Protein AF-A0A5R9F928-F1 (afdb_monomer)

Mean predicted aligned error: 18.6 Å

Solvent-accessible surface area (backbone atoms only — not comparable to full-atom values): 9633 Å² total; per-residue (Å²): 132,84,80,68,62,63,63,31,55,48,30,38,51,52,12,50,49,37,37,54,49,17,44,53,52,8,62,73,30,41,85,79,30,72,67,49,19,46,51,42,31,51,53,17,44,57,54,15,49,49,34,34,51,51,18,50,52,49,47,53,49,54,50,51,66,69,31,65,84,45,46,74,57,67,79,63,83,84,85,86,85,87,85,77,89,75,84,78,74,93,80,69,84,89,46,72,66,57,56,42,51,56,37,47,76,68,79,37,66,60,79,46,75,44,83,49,95,49,87,55,35,33,40,34,27,47,85,85,33,43,44,43,29,34,49,61,95,87,43,80,39,79,49,60,74,84,58,45,79,78,35,66,67,55,51,50,52,35,66,77,34,57,80,55,50,75,34,81

Structure (mmCIF, N/CA/C/O backbone):
data_AF-A0A5R9F928-F1
#
_entry.id   AF-A0A5R9F928-F1
#
loop_
_atom_site.group_PDB
_atom_site.id
_atom_site.type_symbol
_atom_site.label_atom_id
_atom_site.label_alt_id
_atom_site.label_comp_id
_atom_site.label_asym_id
_atom_site.label_entity_id
_atom_site.label_seq_id
_atom_site.pdbx_PDB_ins_code
_atom_site.Cartn_x
_atom_site.Cartn_y
_atom_site.Cartn_z
_atom_site.occupancy
_atom_site.B_iso_or_equiv
_atom_site.auth_seq_id
_atom_site.auth_comp_id
_atom_site.auth_asym_id
_atom_site.auth_atom_id
_atom_site.pdbx_PDB_model_num
ATOM 1 N N . MET A 1 1 ? -26.572 -6.572 -10.019 1.00 37.19 1 MET A N 1
ATOM 2 C CA . MET A 1 1 ? -25.504 -6.639 -11.041 1.00 37.19 1 MET A CA 1
ATOM 3 C C . MET A 1 1 ? -24.293 -5.907 -10.490 1.00 37.19 1 MET A C 1
ATOM 5 O O . MET A 1 1 ? -24.453 -4.778 -10.058 1.00 37.19 1 MET A O 1
ATOM 9 N N . LYS A 1 2 ? -23.126 -6.562 -10.425 1.00 41.62 2 LYS A N 1
ATOM 10 C CA . LYS A 1 2 ? -21.864 -5.961 -9.961 1.00 41.62 2 LYS A CA 1
ATOM 11 C C . LYS A 1 2 ? -21.504 -4.797 -10.886 1.00 41.62 2 LYS A C 1
ATOM 13 O O . LYS A 1 2 ? -21.145 -5.055 -12.037 1.00 41.62 2 LYS A O 1
ATOM 18 N N . GLU A 1 3 ? -21.579 -3.555 -10.416 1.00 51.34 3 GLU A N 1
ATOM 19 C CA . GLU A 1 3 ? -20.882 -2.463 -11.092 1.00 51.34 3 GLU A CA 1
ATOM 20 C C . GLU A 1 3 ? -19.385 -2.759 -10.997 1.00 51.34 3 GLU A C 1
ATOM 22 O O . GLU A 1 3 ? -18.728 -2.526 -9.990 1.00 51.34 3 GLU A O 1
ATOM 27 N N . LYS A 1 4 ? -18.851 -3.397 -12.042 1.00 54.97 4 LYS A N 1
ATOM 28 C CA . LYS A 1 4 ? -17.409 -3.536 -12.232 1.00 54.97 4 LYS A CA 1
ATOM 29 C C . LYS A 1 4 ? -16.823 -2.128 -12.198 1.00 54.97 4 LYS A C 1
ATOM 31 O O . LYS A 1 4 ? -17.247 -1.307 -13.010 1.00 54.97 4 LYS A O 1
ATOM 36 N N . ASN A 1 5 ? -15.842 -1.893 -11.328 1.00 67.31 5 ASN A N 1
ATOM 37 C CA . ASN A 1 5 ? -15.117 -0.628 -11.227 1.00 67.31 5 ASN A CA 1
ATOM 38 C C . ASN A 1 5 ? -14.612 -0.188 -12.596 1.00 67.31 5 ASN A C 1
ATOM 40 O O . ASN A 1 5 ? -13.593 -0.673 -13.098 1.00 67.31 5 ASN A O 1
ATOM 44 N N . LYS A 1 6 ? -15.351 0.73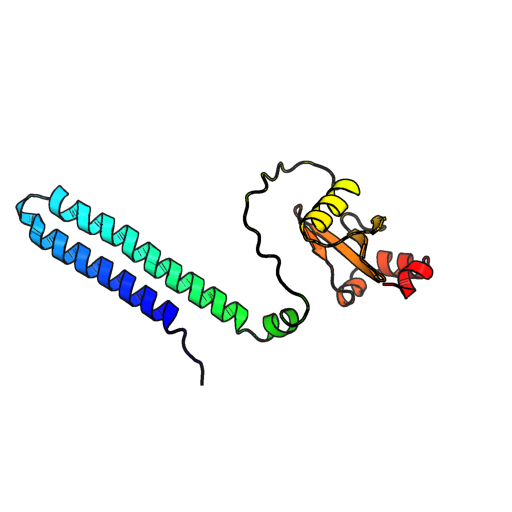5 -13.214 1.00 77.75 6 LYS A N 1
ATOM 45 C CA . LYS A 1 6 ? -15.001 1.329 -14.507 1.00 77.75 6 LYS A CA 1
ATOM 46 C C . LYS A 1 6 ? -13.652 2.047 -14.402 1.00 77.75 6 LYS A C 1
ATOM 48 O O . LYS A 1 6 ? -12.887 2.027 -15.357 1.00 77.75 6 LYS A O 1
ATOM 53 N N . PHE A 1 7 ? -13.342 2.579 -13.217 1.00 79.44 7 PHE A N 1
ATOM 54 C CA . PHE A 1 7 ? -12.111 3.304 -12.926 1.00 79.44 7 PHE A CA 1
ATOM 55 C C . PHE A 1 7 ? -10.857 2.419 -12.931 1.00 79.44 7 PHE A C 1
ATOM 57 O O . PHE A 1 7 ? -9.913 2.721 -13.650 1.00 79.44 7 PHE A O 1
ATOM 64 N N . SER A 1 8 ? -10.859 1.282 -12.223 1.00 79.75 8 SER A N 1
ATOM 65 C CA . SER A 1 8 ? -9.720 0.345 -12.250 1.00 79.75 8 SER A CA 1
ATOM 66 C C . SER A 1 8 ? -9.430 -0.124 -13.679 1.00 79.75 8 SER A C 1
ATOM 68 O O . SER A 1 8 ? -8.299 -0.046 -14.152 1.00 79.75 8 SER A O 1
ATOM 70 N N . LYS A 1 9 ? -10.471 -0.500 -14.432 1.00 85.06 9 LYS A N 1
ATOM 71 C CA . LYS A 1 9 ? -10.325 -0.858 -15.849 1.00 85.06 9 LYS A CA 1
ATOM 72 C C . LYS A 1 9 ? -9.757 0.276 -16.698 1.00 85.06 9 LYS A C 1
ATOM 74 O O . LYS A 1 9 ? -8.942 0.008 -17.572 1.00 85.06 9 LYS A O 1
ATOM 79 N N . LEU A 1 10 ? -10.179 1.515 -16.455 1.00 88.00 10 LEU A N 1
ATOM 80 C CA . LEU A 1 10 ? -9.660 2.687 -17.156 1.00 88.00 10 LEU A CA 1
ATOM 81 C C . LEU A 1 10 ? -8.154 2.857 -16.910 1.00 88.00 10 LEU A C 1
ATOM 83 O O . LEU A 1 10 ? -7.410 3.043 -17.867 1.00 88.00 10 LEU A O 1
ATOM 87 N N . LEU A 1 11 ? -7.699 2.706 -15.663 1.00 88.69 11 LEU A N 1
ATOM 88 C CA . LEU A 1 11 ? -6.277 2.722 -15.298 1.00 88.69 11 LEU A CA 1
ATOM 89 C C . LEU A 1 11 ? -5.471 1.636 -16.022 1.00 88.69 11 LEU A C 1
ATOM 91 O O . LEU A 1 11 ? -4.402 1.932 -16.554 1.00 88.69 11 LEU A O 1
ATOM 95 N N . TYR A 1 12 ? -6.004 0.413 -16.123 1.00 89.19 12 TYR A N 1
ATOM 96 C CA . TYR A 1 12 ? -5.377 -0.650 -16.918 1.00 89.19 12 TYR A CA 1
ATOM 97 C C . TYR A 1 12 ? -5.242 -0.266 -18.397 1.00 89.19 12 TYR A C 1
ATOM 99 O O . TYR A 1 12 ? -4.183 -0.475 -18.985 1.00 89.19 12 TYR A O 1
ATOM 107 N N . PHE A 1 13 ? -6.286 0.313 -19.001 1.00 91.44 13 PHE A N 1
ATOM 108 C CA . PHE A 1 13 ? -6.239 0.756 -20.399 1.00 91.44 13 PHE A CA 1
ATOM 109 C C . PHE A 1 13 ? -5.242 1.895 -20.618 1.00 91.44 13 PHE A C 1
ATOM 111 O O . PHE A 1 13 ? -4.523 1.879 -21.613 1.00 91.44 13 PHE A O 1
ATOM 118 N N . ILE A 1 14 ? -5.166 2.850 -19.688 1.00 93.12 14 ILE A N 1
ATOM 119 C CA . ILE A 1 14 ? -4.188 3.942 -19.736 1.00 93.12 14 ILE A CA 1
ATOM 120 C C . ILE A 1 14 ? -2.767 3.380 -19.635 1.00 93.12 14 ILE A C 1
ATOM 122 O O . ILE A 1 14 ? -1.934 3.685 -20.485 1.00 93.12 14 ILE A O 1
ATOM 126 N N . GLY A 1 15 ? -2.497 2.513 -18.654 1.00 91.44 15 GLY A N 1
ATOM 127 C CA . GLY A 1 15 ? -1.182 1.894 -18.482 1.00 91.44 15 GLY A CA 1
ATOM 128 C C . GLY A 1 15 ? -0.757 1.073 -19.700 1.00 91.44 15 GLY A C 1
ATOM 129 O O . GLY A 1 15 ? 0.364 1.217 -20.182 1.00 91.44 15 GLY A O 1
ATOM 130 N N . PHE A 1 16 ? -1.671 0.282 -20.267 1.00 93.69 16 PHE A N 1
ATOM 131 C CA . PHE A 1 16 ? -1.415 -0.464 -21.500 1.00 93.69 16 PHE A CA 1
ATOM 132 C C . PHE A 1 16 ? -1.183 0.456 -22.709 1.00 93.69 16 PHE A C 1
ATOM 134 O O . PHE A 1 16 ? -0.285 0.207 -23.511 1.00 93.69 16 PHE A O 1
ATOM 141 N N . GLY A 1 17 ? -1.949 1.544 -22.823 1.00 95.31 17 GLY A N 1
ATOM 142 C CA . GLY A 1 17 ? -1.760 2.550 -23.867 1.00 95.31 17 GLY A CA 1
ATOM 143 C C . GLY A 1 17 ? -0.387 3.215 -23.790 1.00 95.31 17 GLY A C 1
ATOM 144 O O . GLY A 1 17 ? 0.275 3.365 -24.813 1.00 95.31 17 GLY A O 1
ATOM 145 N N . ILE A 1 18 ? 0.083 3.539 -22.582 1.00 95.31 18 ILE A N 1
ATOM 146 C CA . ILE A 1 18 ? 1.424 4.094 -22.352 1.00 95.31 18 ILE A CA 1
ATOM 147 C C . ILE A 1 18 ? 2.506 3.110 -22.810 1.00 95.31 18 ILE A C 1
ATOM 149 O O . ILE A 1 18 ? 3.422 3.519 -23.520 1.00 95.31 18 ILE A O 1
ATOM 153 N N . LEU A 1 19 ? 2.380 1.820 -22.469 1.00 95.62 19 LEU A N 1
ATOM 154 C CA . LEU A 1 19 ? 3.315 0.780 -22.920 1.00 95.62 19 LEU A CA 1
ATOM 155 C C . LEU A 1 19 ? 3.379 0.700 -24.448 1.00 95.62 19 LEU A C 1
ATOM 157 O O . LEU A 1 19 ? 4.467 0.681 -25.024 1.00 95.62 19 LEU A O 1
ATOM 161 N N . LEU A 1 20 ? 2.216 0.691 -25.105 1.00 96.31 20 LEU A N 1
ATOM 162 C CA . LEU A 1 20 ? 2.126 0.613 -26.559 1.00 96.31 20 LEU A CA 1
ATOM 163 C C . LEU A 1 20 ? 2.744 1.851 -27.225 1.00 96.31 20 LEU A C 1
ATOM 165 O O . LEU A 1 20 ? 3.544 1.722 -28.149 1.00 96.31 20 LEU A O 1
ATOM 169 N N . CYS A 1 21 ? 2.419 3.048 -26.729 1.00 96.25 21 CYS A N 1
ATOM 170 C CA . CYS A 1 21 ? 2.970 4.301 -27.238 1.00 96.25 21 CYS A CA 1
ATOM 171 C C . CYS A 1 21 ? 4.487 4.371 -27.061 1.00 96.25 21 CYS A C 1
ATOM 173 O O . CYS A 1 21 ? 5.186 4.725 -28.004 1.00 96.25 21 CYS A O 1
ATOM 175 N N . GLY A 1 22 ? 5.014 4.002 -25.891 1.00 95.62 22 GLY A N 1
ATOM 176 C CA . GLY A 1 22 ? 6.457 3.993 -25.654 1.00 95.62 22 GLY A CA 1
ATOM 177 C C . GLY A 1 22 ? 7.205 3.025 -26.560 1.00 95.62 22 GLY A C 1
ATOM 178 O O . GLY A 1 22 ? 8.287 3.349 -27.041 1.00 95.62 22 GLY A O 1
ATOM 179 N N . PHE A 1 23 ? 6.600 1.872 -26.852 1.00 95.88 23 PHE A N 1
ATOM 180 C CA . PHE A 1 23 ? 7.155 0.923 -27.808 1.00 95.88 23 PHE A CA 1
ATOM 181 C C . PHE A 1 23 ? 7.165 1.476 -29.238 1.00 95.88 23 PHE A C 1
ATOM 183 O O . PHE A 1 23 ? 8.186 1.390 -29.915 1.00 95.88 23 PHE A O 1
ATOM 190 N N . ILE A 1 24 ? 6.071 2.102 -29.685 1.00 96.75 24 ILE A N 1
ATOM 191 C CA . ILE A 1 24 ? 5.989 2.730 -31.015 1.00 96.75 24 ILE A CA 1
ATOM 192 C C . ILE A 1 24 ? 6.997 3.881 -31.140 1.00 96.75 24 ILE A C 1
ATOM 194 O O . ILE A 1 24 ? 7.717 3.950 -32.132 1.00 96.75 24 ILE A O 1
ATOM 198 N N . ILE A 1 25 ? 7.092 4.750 -30.131 1.00 95.31 25 ILE A N 1
ATOM 199 C CA . ILE A 1 25 ? 8.069 5.849 -30.104 1.00 95.31 25 ILE A CA 1
ATOM 200 C C . ILE A 1 25 ? 9.494 5.291 -30.142 1.00 95.31 25 ILE A C 1
ATOM 202 O O . ILE A 1 25 ? 10.319 5.791 -30.901 1.00 95.31 25 ILE A O 1
ATOM 206 N N . GLY A 1 26 ? 9.771 4.230 -29.379 1.00 95.69 26 GLY A N 1
ATOM 207 C CA . GLY A 1 26 ? 11.055 3.537 -29.427 1.00 95.69 26 GLY A CA 1
ATOM 208 C C . GLY A 1 26 ? 11.382 3.037 -30.830 1.00 95.69 26 GLY A C 1
ATOM 209 O O . GLY A 1 26 ? 12.478 3.292 -31.319 1.00 95.69 26 GLY A O 1
ATOM 210 N N . LEU A 1 27 ? 10.431 2.389 -31.514 1.00 95.94 27 LEU A N 1
ATOM 211 C CA . LEU A 1 27 ? 10.616 1.936 -32.898 1.00 95.94 27 LEU A CA 1
ATOM 212 C C . LEU A 1 27 ? 10.904 3.092 -33.862 1.00 95.94 27 LEU A C 1
ATOM 214 O O . LEU A 1 27 ? 11.759 2.945 -34.728 1.00 95.94 27 LEU A O 1
ATOM 218 N N . MET A 1 28 ? 10.236 4.238 -33.698 1.00 95.69 28 MET A N 1
ATOM 219 C CA . MET A 1 28 ? 10.492 5.428 -34.519 1.00 95.69 28 MET A CA 1
ATOM 220 C C . MET A 1 28 ? 11.894 6.012 -34.299 1.00 95.69 28 MET A C 1
ATOM 222 O O . MET A 1 28 ? 12.449 6.597 -35.218 1.00 95.69 28 MET A O 1
ATOM 226 N N . GLN A 1 29 ? 12.465 5.850 -33.103 1.00 94.56 29 GLN A N 1
ATOM 227 C CA . GLN A 1 29 ? 13.797 6.351 -32.741 1.00 94.56 29 GLN A CA 1
ATOM 228 C C . GLN A 1 29 ? 14.896 5.284 -32.859 1.00 94.56 29 GLN A C 1
ATOM 230 O O . GLN A 1 29 ? 16.047 5.532 -32.508 1.00 94.56 29 GLN A O 1
ATOM 235 N N . ALA A 1 30 ? 14.571 4.081 -33.341 1.00 93.44 30 ALA A N 1
ATOM 236 C CA . ALA A 1 30 ? 15.534 2.986 -33.425 1.00 93.44 30 ALA A CA 1
ATOM 237 C C . ALA A 1 30 ? 16.678 3.270 -34.410 1.00 93.44 30 ALA A C 1
ATOM 239 O O . ALA A 1 30 ? 17.777 2.739 -34.239 1.00 93.44 30 ALA A O 1
ATOM 240 N N . GLU A 1 31 ? 16.436 4.127 -35.404 1.00 94.19 31 GLU A N 1
ATOM 241 C CA . GLU A 1 31 ? 17.442 4.571 -36.373 1.00 94.19 31 GLU A CA 1
ATOM 242 C C . GLU A 1 31 ? 18.557 5.405 -35.719 1.00 94.19 31 GLU A C 1
ATOM 244 O O . GLU A 1 31 ? 19.712 5.305 -36.129 1.00 94.19 31 GLU A O 1
ATOM 249 N N . ASP A 1 32 ? 18.245 6.136 -34.643 1.00 93.38 32 ASP A N 1
ATOM 250 C CA . ASP A 1 32 ? 19.203 6.951 -33.881 1.00 93.38 32 ASP A CA 1
ATOM 251 C C . ASP A 1 32 ? 20.075 6.109 -32.925 1.00 93.38 32 ASP A C 1
ATOM 253 O O . ASP A 1 32 ? 20.985 6.615 -32.260 1.00 93.38 32 ASP A O 1
ATOM 257 N N . GLY A 1 33 ? 19.819 4.799 -32.857 1.00 94.25 33 GLY A N 1
ATOM 258 C CA . GLY A 1 33 ? 20.618 3.824 -32.128 1.00 94.25 33 GLY A CA 1
ATOM 259 C C . GLY A 1 33 ? 19.923 3.218 -30.911 1.00 94.25 33 GLY A C 1
ATOM 260 O O . GLY A 1 33 ? 18.816 3.577 -30.509 1.00 94.25 33 GLY A O 1
ATOM 261 N N . PHE A 1 34 ? 20.610 2.258 -30.286 1.00 93.06 34 PHE A N 1
ATOM 262 C CA . PHE A 1 34 ? 20.034 1.429 -29.224 1.00 93.06 34 PHE A CA 1
ATOM 263 C C . PHE A 1 34 ? 19.514 2.242 -28.031 1.00 93.06 34 PHE A C 1
ATOM 265 O O . PHE A 1 34 ? 18.434 1.961 -27.522 1.00 93.06 34 PHE A O 1
ATOM 272 N N . ILE A 1 35 ? 20.249 3.270 -27.596 1.00 95.31 35 ILE A N 1
ATOM 273 C CA . ILE A 1 35 ? 19.850 4.103 -26.450 1.00 95.31 35 ILE A CA 1
ATOM 274 C C . ILE A 1 35 ? 18.577 4.903 -26.760 1.00 95.31 35 ILE A C 1
ATOM 276 O O . ILE A 1 35 ? 17.708 5.015 -25.893 1.00 95.31 35 ILE A O 1
ATOM 280 N N . ALA A 1 36 ? 18.442 5.405 -27.989 1.00 91.69 36 ALA A N 1
ATOM 281 C CA . ALA A 1 36 ? 17.275 6.157 -28.441 1.00 91.69 36 ALA A CA 1
ATOM 282 C C . ALA A 1 36 ? 16.022 5.270 -28.550 1.00 91.69 36 ALA A C 1
ATOM 284 O O . ALA A 1 36 ? 14.946 5.685 -28.133 1.00 91.69 36 ALA A O 1
ATOM 285 N N . PHE A 1 37 ? 16.164 4.005 -28.963 1.00 93.06 37 PHE A N 1
ATOM 286 C CA . PHE A 1 37 ? 15.086 3.013 -28.851 1.00 93.06 37 PHE A CA 1
ATOM 287 C C . PHE A 1 37 ? 14.736 2.700 -27.387 1.00 93.06 37 PHE A C 1
ATOM 289 O O . PHE A 1 37 ? 13.569 2.675 -26.997 1.00 93.06 37 PHE A O 1
ATOM 296 N N . PHE A 1 38 ? 15.748 2.429 -26.561 1.00 95.00 38 PHE A N 1
ATOM 297 C CA . PHE A 1 38 ? 15.545 1.814 -25.250 1.00 95.00 38 PHE A CA 1
ATOM 298 C C . PHE A 1 38 ? 15.013 2.797 -24.200 1.00 95.00 38 PHE A C 1
ATOM 300 O O . PHE A 1 38 ? 14.207 2.422 -23.351 1.00 95.00 38 PHE A O 1
ATOM 307 N N . THR A 1 39 ? 15.417 4.067 -24.269 1.00 94.94 39 THR A N 1
ATOM 308 C CA . THR A 1 39 ? 15.010 5.111 -23.313 1.00 94.94 39 THR A CA 1
ATOM 309 C C . THR A 1 39 ? 13.485 5.298 -23.221 1.00 94.94 39 THR A C 1
ATOM 311 O O . THR A 1 39 ? 12.945 5.165 -22.118 1.00 94.94 39 THR A O 1
ATOM 314 N N . PRO A 1 40 ? 12.746 5.556 -24.321 1.00 94.44 40 PRO A N 1
ATOM 315 C CA . PRO A 1 40 ? 11.292 5.706 -24.267 1.00 94.44 40 PRO A CA 1
ATOM 316 C C . PRO A 1 40 ? 10.579 4.398 -23.902 1.00 94.44 40 PRO A C 1
ATOM 318 O O . PRO A 1 40 ? 9.565 4.438 -23.205 1.00 94.44 40 PRO A O 1
ATOM 321 N N . VAL A 1 41 ? 11.119 3.242 -24.305 1.00 94.69 41 VAL A N 1
ATOM 322 C CA . VAL A 1 41 ? 10.560 1.922 -23.966 1.00 94.69 41 VAL A CA 1
ATOM 323 C C . VAL A 1 41 ? 10.628 1.675 -22.462 1.00 94.69 41 VAL A C 1
ATOM 325 O O . VAL A 1 41 ? 9.629 1.292 -21.857 1.00 94.69 41 VAL A O 1
ATOM 328 N N . VAL A 1 42 ? 11.776 1.937 -21.836 1.00 96.38 42 VAL A N 1
ATOM 329 C CA . VAL A 1 42 ? 11.954 1.781 -20.386 1.00 96.38 42 VAL A CA 1
ATOM 330 C C . VAL A 1 42 ? 11.115 2.796 -19.617 1.00 96.38 42 VAL A C 1
ATOM 332 O O . VAL A 1 42 ? 10.432 2.421 -18.665 1.00 96.38 42 VAL A O 1
ATOM 335 N N . ALA A 1 43 ? 11.108 4.064 -20.037 1.00 94.19 43 ALA A N 1
ATOM 336 C CA . ALA A 1 43 ? 10.292 5.096 -19.399 1.00 94.19 43 ALA A CA 1
ATOM 337 C C . ALA A 1 43 ? 8.797 4.733 -19.428 1.00 94.19 43 ALA A C 1
ATOM 339 O O . ALA A 1 43 ? 8.110 4.813 -18.407 1.00 94.19 43 ALA A O 1
ATOM 340 N N . ALA A 1 44 ? 8.305 4.261 -20.574 1.00 95.56 44 ALA A N 1
ATOM 341 C CA . ALA A 1 44 ? 6.935 3.791 -20.710 1.00 95.56 44 ALA A CA 1
ATOM 342 C C . ALA A 1 44 ? 6.666 2.502 -19.931 1.00 95.56 44 ALA A C 1
ATOM 344 O O . ALA A 1 44 ? 5.572 2.357 -19.393 1.00 95.56 44 ALA A O 1
ATOM 345 N N . ALA A 1 45 ? 7.642 1.595 -19.821 1.00 94.50 45 ALA A N 1
ATOM 346 C CA . ALA A 1 45 ? 7.534 0.397 -18.993 1.00 94.50 45 ALA A CA 1
ATOM 347 C C . ALA A 1 45 ? 7.309 0.756 -17.521 1.00 94.50 45 ALA A C 1
ATOM 349 O O . ALA A 1 45 ? 6.336 0.298 -16.924 1.00 94.50 45 ALA A O 1
ATOM 350 N N . PHE A 1 46 ? 8.148 1.628 -16.956 1.00 96.00 46 PHE A N 1
ATOM 351 C CA . PHE A 1 46 ? 7.984 2.089 -15.577 1.00 96.00 46 PHE A CA 1
ATOM 352 C C . PHE A 1 46 ? 6.641 2.784 -15.372 1.00 96.00 46 PHE A C 1
ATOM 354 O O . PHE A 1 46 ? 5.888 2.419 -14.469 1.00 96.00 46 PHE A O 1
ATOM 361 N N . LEU A 1 47 ? 6.310 3.749 -16.232 1.00 94.19 47 LEU A N 1
ATOM 362 C CA . LEU A 1 47 ? 5.077 4.515 -16.095 1.00 94.19 47 LEU A CA 1
ATOM 363 C C . LEU A 1 47 ? 3.841 3.615 -16.262 1.00 94.19 47 LEU A C 1
ATOM 365 O O . LEU A 1 47 ? 2.942 3.635 -15.427 1.00 94.19 47 LEU A O 1
ATOM 369 N N . GLY A 1 48 ? 3.818 2.763 -17.286 1.00 92.69 48 GLY A N 1
ATOM 370 C CA . GLY A 1 48 ? 2.724 1.835 -17.561 1.00 92.69 48 GLY A CA 1
ATOM 371 C C . GLY A 1 48 ? 2.494 0.828 -16.433 1.00 92.69 48 GLY A C 1
ATOM 372 O O . GLY A 1 48 ? 1.350 0.628 -16.021 1.00 92.69 48 GLY A O 1
ATOM 373 N N . VAL A 1 49 ? 3.565 0.249 -15.877 1.00 94.06 49 VAL A N 1
ATOM 374 C CA . VAL A 1 49 ? 3.478 -0.672 -14.730 1.00 94.06 49 VAL A CA 1
ATOM 375 C C . VAL A 1 49 ? 2.913 0.031 -13.496 1.00 94.06 49 VAL A C 1
ATOM 377 O O . VAL A 1 49 ? 2.074 -0.554 -12.815 1.00 94.06 49 VAL A O 1
ATOM 380 N N . ILE A 1 50 ? 3.292 1.287 -13.234 1.00 94.38 50 ILE A N 1
ATOM 381 C CA . ILE A 1 50 ? 2.737 2.068 -12.117 1.00 94.38 50 ILE A CA 1
ATOM 382 C C . ILE A 1 50 ? 1.219 2.238 -12.271 1.00 94.38 50 ILE A C 1
ATOM 3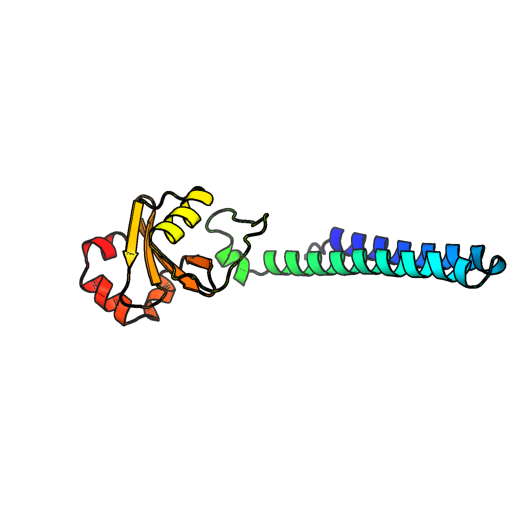84 O O . ILE A 1 50 ? 0.478 1.954 -11.332 1.00 94.38 50 ILE A O 1
ATOM 388 N N . TYR A 1 51 ? 0.732 2.639 -13.450 1.00 92.25 51 TYR A N 1
ATOM 389 C CA . TYR A 1 51 ? -0.712 2.797 -13.689 1.00 92.25 51 TYR A CA 1
ATOM 390 C C . TYR A 1 51 ? -1.478 1.472 -13.546 1.00 92.25 51 TYR A C 1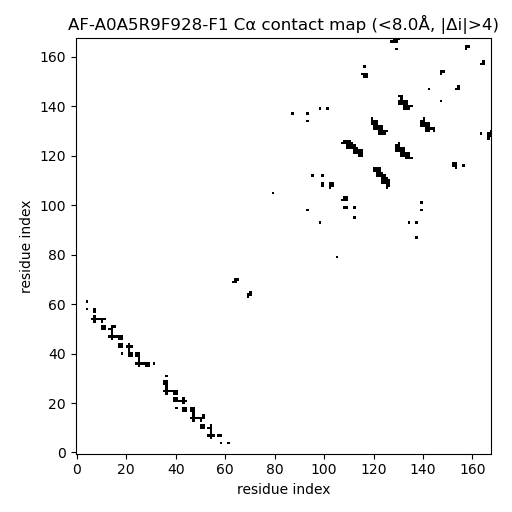
ATOM 392 O O . TYR A 1 51 ? -2.563 1.443 -12.962 1.00 92.25 51 TYR A O 1
ATOM 400 N N . ILE A 1 52 ? -0.904 0.366 -14.027 1.00 91.81 52 ILE A N 1
ATOM 401 C CA . ILE A 1 52 ? -1.473 -0.982 -13.888 1.00 91.81 52 ILE A CA 1
ATOM 402 C C . ILE A 1 52 ? -1.538 -1.399 -12.411 1.00 91.81 52 ILE A C 1
ATOM 404 O O . ILE A 1 52 ? -2.584 -1.856 -11.946 1.00 91.81 52 ILE A O 1
ATOM 408 N N . ALA A 1 53 ? -0.451 -1.200 -11.659 1.00 90.12 53 ALA A N 1
ATOM 409 C CA . ALA A 1 53 ? -0.377 -1.530 -10.239 1.00 90.12 53 ALA A CA 1
ATOM 410 C C . ALA A 1 53 ? -1.370 -0.701 -9.410 1.00 90.12 53 ALA A C 1
ATOM 412 O O . ALA A 1 53 ? -2.077 -1.249 -8.565 1.00 90.12 53 ALA A O 1
ATOM 413 N N . LEU A 1 54 ? -1.493 0.599 -9.693 1.00 90.12 54 LEU A N 1
ATOM 414 C CA . LEU A 1 54 ? -2.499 1.463 -9.071 1.00 90.12 54 LEU A CA 1
ATOM 415 C C . LEU A 1 54 ? -3.922 0.975 -9.369 1.00 90.12 54 LEU A C 1
ATOM 417 O O . LEU A 1 54 ? -4.751 0.908 -8.461 1.00 90.12 54 LEU A O 1
ATOM 421 N N . GLY A 1 55 ? -4.195 0.570 -10.612 1.00 87.62 55 GLY A N 1
ATOM 422 C CA . GLY A 1 55 ? -5.470 -0.035 -10.996 1.00 87.62 55 GLY A CA 1
ATOM 423 C C . GLY A 1 55 ? -5.808 -1.287 -10.180 1.00 87.62 55 GLY A C 1
ATOM 424 O O . GLY A 1 55 ? -6.965 -1.459 -9.781 1.00 87.62 55 GLY A O 1
ATOM 425 N N . GLU A 1 56 ? -4.813 -2.129 -9.885 1.00 85.88 56 GLU A N 1
ATOM 426 C CA . GLU A 1 56 ? -4.985 -3.325 -9.053 1.00 85.88 56 GLU A CA 1
ATOM 427 C C . GLU A 1 56 ? -5.221 -2.978 -7.579 1.00 85.88 56 GLU A C 1
ATOM 429 O O . GLU A 1 56 ? -6.113 -3.547 -6.947 1.00 85.88 56 GLU A O 1
ATOM 434 N N . ILE A 1 57 ? -4.460 -2.024 -7.035 1.00 87.19 57 ILE A N 1
ATOM 435 C CA . ILE A 1 57 ? -4.622 -1.547 -5.656 1.00 87.19 57 ILE A CA 1
ATOM 436 C C . ILE A 1 57 ? -6.039 -1.006 -5.456 1.00 87.19 57 ILE A C 1
ATOM 438 O O . ILE A 1 57 ? -6.705 -1.385 -4.495 1.00 87.19 57 ILE A O 1
ATOM 442 N N . ILE A 1 58 ? -6.538 -0.195 -6.391 1.00 83.62 58 ILE A N 1
ATOM 443 C CA . ILE A 1 58 ? -7.895 0.356 -6.326 1.00 83.62 58 ILE A CA 1
ATOM 444 C C . ILE A 1 58 ? -8.953 -0.750 -6.422 1.00 83.62 58 ILE A C 1
ATOM 446 O O . ILE A 1 58 ? -9.930 -0.720 -5.675 1.00 83.62 58 ILE A O 1
ATOM 450 N N . ASP A 1 59 ? -8.774 -1.757 -7.287 1.00 83.06 59 ASP A N 1
ATOM 451 C CA . ASP A 1 59 ? -9.724 -2.877 -7.355 1.00 83.06 59 ASP A CA 1
ATOM 452 C C . ASP A 1 59 ? -9.728 -3.696 -6.059 1.00 83.06 59 ASP A C 1
ATOM 454 O O . ASP A 1 59 ? -10.789 -4.102 -5.587 1.00 83.06 59 ASP A O 1
ATOM 458 N N . ARG A 1 60 ? -8.557 -3.910 -5.445 1.00 81.50 60 ARG A N 1
ATOM 459 C CA . ARG A 1 60 ? -8.441 -4.587 -4.146 1.00 81.50 60 ARG A CA 1
ATOM 460 C C . ARG A 1 60 ? -9.092 -3.773 -3.028 1.00 81.50 60 ARG A C 1
ATOM 462 O O . ARG A 1 60 ? -9.844 -4.352 -2.249 1.00 81.50 60 ARG A O 1
ATOM 469 N N . LEU A 1 61 ? -8.869 -2.461 -2.976 1.00 79.88 61 LEU A N 1
ATOM 470 C CA . LEU A 1 61 ? -9.497 -1.566 -1.998 1.00 79.88 61 LEU A CA 1
ATOM 471 C C . LEU A 1 61 ? -11.021 -1.575 -2.131 1.00 79.88 61 LEU A C 1
ATOM 473 O O . LEU A 1 61 ? -11.722 -1.864 -1.166 1.00 79.88 61 LEU A O 1
ATOM 477 N N . ASN A 1 62 ? -11.540 -1.387 -3.343 1.00 78.50 62 ASN A N 1
ATOM 478 C CA . ASN A 1 62 ? -12.981 -1.398 -3.568 1.00 78.50 62 ASN A CA 1
ATOM 479 C C . ASN A 1 62 ? -13.602 -2.786 -3.306 1.00 78.50 62 ASN A C 1
ATOM 481 O O . ASN A 1 62 ? -14.770 -2.895 -2.942 1.00 78.50 62 ASN A O 1
ATOM 485 N N . ARG A 1 63 ? -12.851 -3.883 -3.472 1.00 74.75 63 ARG A N 1
ATOM 486 C CA . ARG A 1 63 ? -13.309 -5.222 -3.054 1.00 74.75 63 ARG A CA 1
ATOM 487 C C . ARG A 1 63 ? -13.373 -5.384 -1.538 1.00 74.75 63 ARG A C 1
ATOM 489 O O . ARG A 1 63 ? -14.232 -6.128 -1.075 1.00 74.75 63 ARG A O 1
ATOM 496 N N . LEU A 1 64 ? -12.486 -4.735 -0.785 1.00 70.88 64 LEU A N 1
ATOM 497 C CA . LEU A 1 64 ? -12.537 -4.722 0.679 1.00 70.88 64 LEU A CA 1
ATOM 498 C C . LEU A 1 64 ? -13.730 -3.901 1.172 1.00 70.88 64 LEU A C 1
ATOM 500 O O . LEU A 1 64 ? -14.449 -4.367 2.047 1.00 70.88 64 LEU A O 1
ATOM 504 N N . GLU A 1 65 ? -13.996 -2.758 0.542 1.00 64.06 65 GLU A N 1
ATOM 505 C CA . GLU A 1 65 ? -15.169 -1.920 0.816 1.00 64.06 65 GLU A CA 1
ATOM 506 C C . GLU A 1 65 ? -16.491 -2.637 0.483 1.00 64.06 65 GLU A C 1
ATOM 508 O O . GLU A 1 65 ? -17.465 -2.551 1.218 1.00 64.06 65 GLU A O 1
ATOM 513 N N . GLN A 1 66 ? -16.544 -3.426 -0.593 1.00 64.56 66 GLN A N 1
ATOM 514 C CA . GLN A 1 66 ? -17.764 -4.146 -0.985 1.00 64.56 66 GLN A CA 1
ATOM 515 C C . GLN A 1 66 ? -17.959 -5.500 -0.280 1.00 64.56 66 GLN A C 1
ATOM 517 O O . GLN A 1 66 ? -18.964 -6.176 -0.520 1.00 64.56 66 GLN A O 1
ATOM 522 N N . ASN A 1 67 ? -17.029 -5.932 0.576 1.00 55.16 67 ASN A N 1
ATOM 523 C CA . ASN A 1 67 ? -17.157 -7.196 1.294 1.00 55.16 67 ASN A CA 1
ATOM 524 C C . ASN A 1 67 ? -18.110 -7.022 2.498 1.00 55.16 67 ASN A C 1
ATOM 526 O O . ASN A 1 67 ? -17.808 -6.241 3.401 1.00 55.16 67 ASN A O 1
ATOM 530 N N . PRO A 1 68 ? -19.246 -7.741 2.586 1.00 50.25 68 PRO A N 1
ATOM 531 C CA . PRO A 1 68 ? -20.217 -7.561 3.671 1.00 50.25 68 PRO A CA 1
ATOM 532 C C . PRO A 1 68 ? -19.654 -7.862 5.071 1.00 50.25 68 PRO A C 1
ATOM 534 O O . PRO A 1 68 ? -20.128 -7.294 6.052 1.00 50.25 68 PRO A O 1
ATOM 537 N N . ALA A 1 69 ? -18.593 -8.671 5.181 1.00 51.03 69 ALA A N 1
ATOM 538 C CA . ALA A 1 69 ? -17.875 -8.865 6.445 1.00 51.03 69 ALA A CA 1
ATOM 539 C C . ALA A 1 69 ? -17.147 -7.591 6.933 1.00 51.03 69 ALA A C 1
ATOM 541 O O . ALA A 1 69 ? -16.960 -7.417 8.133 1.00 51.03 69 ALA A O 1
ATOM 542 N N . VAL A 1 70 ? -16.781 -6.687 6.016 1.00 49.41 70 VAL A N 1
ATOM 543 C CA . VAL A 1 70 ? -16.217 -5.358 6.309 1.00 49.41 70 VAL A CA 1
ATOM 544 C C . VAL A 1 70 ? -17.332 -4.317 6.457 1.00 49.41 70 VAL A C 1
ATOM 546 O O . VAL A 1 70 ? -17.261 -3.490 7.357 1.00 49.41 70 VAL A O 1
ATOM 549 N N . ASN A 1 71 ? -18.431 -4.409 5.698 1.00 40.19 71 ASN A N 1
ATOM 550 C CA . ASN A 1 71 ? -19.576 -3.489 5.847 1.00 40.19 71 ASN A CA 1
ATOM 551 C C . ASN A 1 71 ? -20.392 -3.683 7.129 1.00 40.19 71 ASN A C 1
ATOM 553 O O . ASN A 1 71 ? -21.082 -2.762 7.553 1.00 40.19 71 ASN A O 1
ATOM 557 N N . THR A 1 72 ? -20.255 -4.826 7.804 1.00 43.44 72 THR A N 1
ATOM 558 C CA . THR A 1 72 ? -20.793 -4.991 9.167 1.00 43.44 72 THR A CA 1
ATOM 559 C C . THR A 1 72 ? -19.908 -4.297 10.221 1.00 43.44 72 THR A C 1
ATOM 561 O O . THR A 1 72 ? -20.360 -4.040 11.333 1.00 43.44 72 THR A O 1
ATOM 564 N N . LEU A 1 73 ? -18.663 -3.940 9.874 1.00 46.34 73 LEU A N 1
ATOM 565 C CA . LEU A 1 73 ? -17.773 -3.092 10.681 1.00 46.34 73 LEU A CA 1
ATOM 566 C C . LEU A 1 73 ? -17.789 -1.619 10.232 1.00 46.34 73 LEU A C 1
ATOM 568 O O . LEU A 1 73 ? -17.506 -0.746 11.042 1.00 46.34 73 LEU A O 1
ATOM 572 N N . SER A 1 74 ? -18.156 -1.334 8.978 1.00 41.19 74 SER A N 1
ATOM 573 C CA . SER A 1 74 ? -18.092 0.009 8.380 1.00 41.19 74 SER A CA 1
ATOM 574 C C . SER A 1 74 ? -19.353 0.865 8.571 1.00 41.19 74 SER A C 1
ATOM 576 O O . SER A 1 74 ? -19.393 1.997 8.096 1.00 41.19 74 SER A O 1
ATOM 578 N N . GLN A 1 75 ? -20.378 0.370 9.275 1.00 35.12 75 GLN A N 1
ATOM 579 C CA . GLN A 1 75 ? -21.566 1.162 9.632 1.00 35.12 75 GLN A CA 1
ATOM 580 C C . GLN A 1 75 ? -21.574 1.630 11.098 1.00 35.12 75 GLN A C 1
ATOM 582 O O . GLN A 1 75 ? -22.620 1.995 11.636 1.00 35.12 75 GLN A O 1
ATOM 587 N N . ARG A 1 76 ? -20.403 1.665 11.750 1.00 40.19 76 ARG A N 1
ATOM 588 C CA . ARG A 1 76 ? -20.230 2.309 13.057 1.00 40.19 76 ARG A CA 1
ATOM 589 C C . ARG A 1 76 ? -18.947 3.153 13.087 1.00 40.19 76 ARG A C 1
ATOM 591 O O . ARG A 1 76 ? -17.857 2.611 13.188 1.00 40.19 76 ARG A O 1
ATOM 598 N N . GLU A 1 77 ? -19.160 4.470 13.089 1.00 35.00 77 GLU A N 1
ATOM 599 C CA . GLU A 1 77 ? -18.213 5.582 13.315 1.00 35.00 77 GLU A CA 1
ATOM 600 C C . GLU A 1 77 ? -17.272 5.988 12.149 1.00 35.00 77 GLU A C 1
ATOM 602 O O . GLU A 1 77 ? -16.737 5.129 11.451 1.00 35.00 77 GLU A O 1
ATOM 607 N N . PRO A 1 78 ? -17.085 7.311 11.928 1.00 40.59 78 PRO A N 1
ATOM 608 C CA . PRO A 1 78 ? -16.311 7.871 10.824 1.00 40.59 78 PRO A CA 1
ATOM 609 C C . PRO A 1 78 ? -14.797 7.881 11.087 1.00 40.59 78 PRO A C 1
ATOM 611 O O . PRO A 1 78 ? -14.345 7.980 12.229 1.00 40.59 78 PRO A O 1
ATOM 614 N N . ASP A 1 79 ? -14.074 7.800 9.967 1.00 35.41 79 ASP A N 1
ATOM 615 C CA . ASP A 1 79 ? -12.758 8.354 9.634 1.00 35.41 79 ASP A CA 1
ATOM 616 C C . ASP A 1 79 ? -11.667 8.436 10.710 1.00 35.41 79 A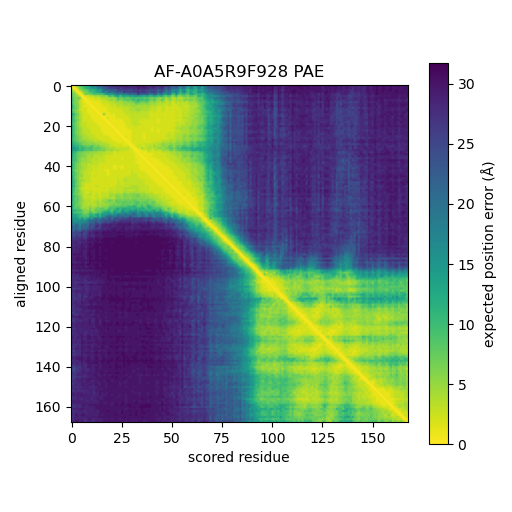SP A C 1
ATOM 618 O O . ASP A 1 79 ? -11.639 9.309 11.573 1.00 35.41 79 ASP A O 1
ATOM 622 N N . CYS A 1 80 ? -10.635 7.618 10.504 1.00 32.03 80 CYS A N 1
ATOM 623 C CA . CYS A 1 80 ? -9.259 8.051 10.704 1.00 32.03 80 CYS A CA 1
ATOM 624 C C . CYS A 1 80 ? -8.402 7.456 9.576 1.00 32.03 80 CYS A C 1
ATOM 626 O O . CYS A 1 80 ? -7.869 6.350 9.681 1.00 32.03 80 CYS A O 1
ATOM 628 N N . SER A 1 81 ? -8.319 8.166 8.451 1.00 34.16 81 SER A N 1
ATOM 629 C CA . SER A 1 81 ? -7.277 7.959 7.448 1.00 34.16 81 SER A CA 1
ATOM 630 C C . SER A 1 81 ? -6.066 8.804 7.827 1.00 34.16 81 SER A C 1
ATOM 632 O O . SER A 1 81 ? -6.070 10.030 7.731 1.00 34.16 81 SER A O 1
ATOM 634 N N . ILE A 1 82 ? -5.040 8.096 8.276 1.00 39.47 82 ILE A N 1
ATOM 635 C CA . ILE A 1 82 ? -3.691 8.558 8.578 1.00 39.47 82 ILE A CA 1
ATOM 636 C C . ILE A 1 82 ? -3.069 9.209 7.335 1.00 39.47 82 ILE A C 1
ATOM 638 O O . ILE A 1 82 ? -2.988 8.580 6.282 1.00 39.47 82 ILE A O 1
ATOM 642 N N . SER A 1 83 ? -2.553 10.430 7.483 1.00 36.62 83 SER A N 1
ATOM 643 C CA . SER A 1 83 ? -1.538 10.992 6.587 1.00 36.62 83 SER A CA 1
ATOM 644 C C . SER A 1 83 ? -0.681 12.021 7.323 1.00 36.62 83 SER A C 1
ATOM 646 O O . SER A 1 83 ? -0.913 13.218 7.203 1.00 36.62 83 SER A O 1
ATOM 648 N N . SER A 1 84 ? 0.309 11.534 8.071 1.00 35.31 84 SER A N 1
ATOM 649 C CA . SER A 1 84 ? 1.702 12.009 8.014 1.00 35.31 84 SER A CA 1
ATOM 650 C C . SER A 1 84 ? 2.513 11.291 9.095 1.00 35.31 84 SER A C 1
ATOM 652 O O . SER A 1 84 ? 2.326 11.542 10.282 1.00 35.31 84 SER A O 1
ATOM 654 N N . GLU A 1 85 ? 3.356 10.358 8.650 1.00 36.12 85 GLU A N 1
ATOM 655 C CA . GLU A 1 85 ? 4.719 10.134 9.150 1.00 36.12 85 GLU A CA 1
ATOM 656 C C . GLU A 1 85 ? 4.917 10.310 10.669 1.00 36.12 85 GLU A C 1
ATOM 658 O O . GLU A 1 85 ? 5.372 11.343 11.152 1.00 36.12 85 GLU A O 1
ATOM 663 N N . ILE A 1 86 ? 4.575 9.271 11.436 1.00 39.97 86 ILE A N 1
ATOM 664 C CA . ILE A 1 86 ? 5.080 9.123 12.802 1.00 39.97 86 ILE A CA 1
ATOM 665 C C . ILE A 1 86 ? 6.349 8.286 12.692 1.00 39.97 86 ILE A C 1
ATOM 667 O O . ILE A 1 86 ? 6.293 7.115 12.319 1.00 39.97 86 ILE A O 1
ATOM 671 N N . ASP A 1 87 ? 7.482 8.906 12.999 1.00 35.44 87 ASP A N 1
ATOM 672 C CA . ASP A 1 87 ? 8.763 8.241 13.202 1.00 35.44 87 ASP A CA 1
ATOM 673 C C . ASP A 1 87 ? 8.644 7.376 14.468 1.00 35.44 87 ASP A C 1
ATOM 675 O O . ASP A 1 87 ? 8.681 7.863 15.603 1.00 35.44 87 ASP A O 1
ATOM 679 N N . ILE A 1 88 ? 8.341 6.089 14.285 1.00 42.03 88 ILE A N 1
ATOM 680 C CA . ILE A 1 88 ? 8.168 5.148 15.393 1.00 42.03 88 ILE A CA 1
ATOM 681 C C . ILE A 1 88 ? 9.564 4.705 15.834 1.00 42.03 88 ILE A C 1
ATOM 683 O O . ILE A 1 88 ? 10.094 3.699 15.367 1.00 42.03 88 ILE A O 1
ATOM 687 N N . GLN A 1 89 ? 10.153 5.452 16.771 1.00 39.94 89 GLN A N 1
ATOM 688 C CA . GLN A 1 89 ? 11.221 4.925 17.616 1.00 39.94 89 GLN A CA 1
ATOM 689 C C . GLN A 1 89 ? 10.655 3.782 18.474 1.00 39.94 89 GLN A C 1
ATOM 691 O O . GLN A 1 89 ? 9.812 3.978 19.352 1.00 39.94 89 GLN A O 1
ATOM 696 N N . ASP A 1 90 ? 11.131 2.578 18.178 1.00 40.69 90 ASP A N 1
ATOM 697 C CA . ASP A 1 90 ? 10.625 1.266 18.594 1.00 40.69 90 ASP A CA 1
ATOM 698 C C . ASP A 1 90 ? 10.927 0.888 20.062 1.00 40.69 90 ASP A C 1
ATOM 700 O O . ASP A 1 90 ? 11.219 -0.266 20.359 1.00 40.69 90 ASP A O 1
ATOM 704 N N . ASN A 1 91 ? 10.946 1.839 21.010 1.00 41.38 91 ASN A N 1
ATOM 705 C CA . ASN A 1 91 ? 11.394 1.499 22.372 1.00 41.38 91 ASN A CA 1
ATOM 706 C C . ASN A 1 91 ? 10.889 2.383 23.526 1.00 41.38 91 ASN A C 1
ATOM 708 O O . ASN A 1 91 ? 11.642 2.682 24.449 1.00 41.38 91 ASN A O 1
ATOM 712 N N . THR A 1 92 ? 9.634 2.834 23.508 1.00 49.38 92 THR A N 1
ATOM 713 C CA . THR A 1 92 ? 9.088 3.622 24.633 1.00 49.38 92 THR A CA 1
ATOM 714 C C . THR A 1 92 ? 7.831 2.982 25.199 1.00 49.38 92 THR A C 1
ATOM 716 O O . THR A 1 92 ? 6.840 2.828 24.481 1.00 49.38 92 THR A O 1
ATOM 719 N N . GLU A 1 93 ? 7.888 2.637 26.488 1.00 61.12 93 GLU A N 1
ATOM 720 C CA . GLU A 1 93 ? 6.752 2.222 27.314 1.00 61.12 93 GLU A CA 1
ATOM 721 C C . GLU A 1 93 ? 5.542 3.137 27.070 1.00 61.12 93 GLU A C 1
ATOM 723 O O . GLU A 1 93 ? 5.659 4.362 26.975 1.00 61.12 93 GLU A O 1
ATOM 728 N N . TRP A 1 94 ? 4.363 2.542 26.911 1.00 61.50 94 TRP A N 1
ATOM 729 C CA . TRP A 1 94 ? 3.138 3.293 26.660 1.00 61.50 94 TRP A CA 1
ATOM 730 C C . TRP A 1 94 ? 2.575 3.838 27.969 1.00 61.50 94 TRP A C 1
ATOM 732 O O . TRP A 1 94 ? 2.004 3.092 28.759 1.00 61.50 94 TRP A O 1
ATOM 742 N N . THR A 1 95 ? 2.730 5.145 28.190 1.00 65.06 95 THR A N 1
ATOM 743 C CA . THR A 1 95 ? 2.195 5.843 29.367 1.00 65.06 95 THR A CA 1
ATOM 744 C C . THR A 1 95 ? 0.803 6.435 29.118 1.00 65.06 95 THR A C 1
ATOM 746 O O . THR A 1 95 ? 0.375 6.624 27.972 1.00 65.06 95 THR A O 1
ATOM 749 N N . PHE A 1 96 ? 0.105 6.761 30.214 1.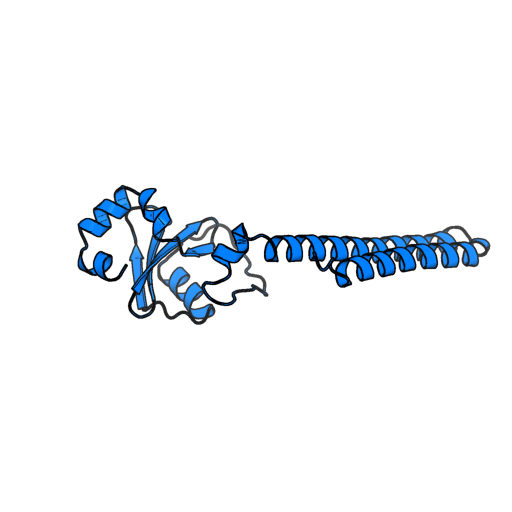00 64.44 96 PHE A N 1
ATOM 750 C CA . PHE A 1 96 ? -1.180 7.475 30.241 1.00 64.44 96 PHE A CA 1
ATOM 751 C C . PHE A 1 96 ? -1.185 8.690 29.302 1.00 64.44 96 PHE A C 1
ATOM 753 O O . PHE A 1 96 ? -2.093 8.862 28.485 1.00 64.44 96 PHE A O 1
ATOM 760 N N . GLU A 1 97 ? -0.137 9.509 29.377 1.00 66.31 97 GLU A N 1
ATOM 761 C CA . GLU A 1 97 ? -0.004 10.756 28.628 1.00 66.31 97 GLU A CA 1
ATOM 762 C C . GLU A 1 97 ? 0.031 10.501 27.123 1.00 66.31 97 GLU A C 1
ATOM 764 O O . GLU A 1 97 ? -0.594 11.235 26.358 1.00 66.31 97 GLU A O 1
ATOM 769 N N . ARG A 1 98 ? 0.704 9.427 26.694 1.00 72.00 98 ARG A N 1
ATOM 770 C CA . ARG A 1 98 ? 0.842 9.073 25.279 1.00 72.00 98 ARG A CA 1
ATOM 771 C C . ARG A 1 98 ? -0.475 8.577 24.688 1.00 72.00 98 ARG A C 1
ATOM 773 O O . ARG A 1 98 ? -0.819 8.941 23.564 1.00 72.00 98 ARG A O 1
ATOM 780 N N . ILE A 1 99 ? -1.228 7.785 25.452 1.00 74.50 99 ILE A N 1
ATOM 781 C CA . ILE A 1 99 ? -2.565 7.323 25.055 1.00 74.50 99 ILE A CA 1
ATOM 782 C C . ILE A 1 99 ? -3.509 8.524 24.939 1.00 74.50 99 ILE A C 1
ATOM 784 O O . ILE A 1 99 ? -4.173 8.685 23.916 1.00 74.50 99 ILE A O 1
ATOM 788 N N . ASN A 1 100 ? -3.523 9.406 25.942 1.00 71.25 100 ASN A N 1
ATOM 789 C CA . ASN A 1 100 ? -4.361 10.602 25.917 1.00 71.25 100 ASN A CA 1
ATOM 790 C C . ASN A 1 100 ? -3.996 11.532 24.745 1.00 71.25 100 ASN A C 1
ATOM 792 O O . ASN A 1 100 ? -4.872 11.990 24.014 1.00 71.25 100 ASN A O 1
ATOM 796 N N . GLN A 1 101 ? -2.701 11.751 24.498 1.00 72.69 101 GLN A N 1
ATOM 797 C CA . GLN A 1 101 ? -2.224 12.560 23.377 1.00 72.69 101 GLN A CA 1
ATOM 798 C C . GLN A 1 101 ? -2.655 11.983 22.023 1.00 72.69 101 GLN A C 1
ATOM 800 O O . GLN A 1 101 ? -3.109 12.743 21.167 1.00 72.69 101 GLN A O 1
ATOM 805 N N . TYR A 1 102 ? -2.579 10.659 21.842 1.00 75.69 102 TYR A N 1
ATOM 806 C CA . TYR A 1 102 ? -3.040 10.003 20.618 1.00 75.69 102 TYR A CA 1
ATOM 807 C C . TYR A 1 102 ? -4.533 10.246 20.373 1.00 75.69 102 TYR A C 1
ATOM 809 O O . TYR A 1 102 ? -4.929 10.634 19.277 1.00 75.69 102 TYR A O 1
ATOM 817 N N . PHE A 1 103 ? -5.386 10.054 21.381 1.00 74.88 103 PHE A N 1
ATOM 818 C CA . PHE A 1 103 ? -6.827 10.242 21.199 1.00 74.88 103 PHE A CA 1
ATOM 819 C C . PHE A 1 103 ? -7.217 11.718 21.050 1.00 74.88 103 PHE A C 1
ATOM 821 O O . PHE A 1 103 ? -8.052 12.034 20.202 1.00 74.88 103 PHE A O 1
ATOM 828 N N . LYS A 1 104 ? -6.541 12.629 21.760 1.00 73.81 104 LYS A N 1
ATOM 829 C CA . LYS A 1 104 ? -6.736 14.079 21.620 1.00 73.81 104 LYS A CA 1
ATOM 830 C C . LYS A 1 104 ? -6.415 14.577 20.208 1.00 73.81 104 LYS A C 1
ATOM 832 O O . LYS A 1 104 ? -7.120 15.436 19.692 1.00 73.81 104 LYS A O 1
ATOM 837 N N . GLN A 1 105 ? -5.387 14.021 19.565 1.00 69.50 105 GLN A N 1
ATOM 838 C CA . GLN A 1 105 ? -5.042 14.329 18.169 1.00 69.50 105 GLN A CA 1
ATOM 839 C C . GLN A 1 105 ? -6.093 13.840 17.160 1.00 69.50 105 GLN A C 1
ATOM 841 O O . GLN A 1 105 ? -6.133 14.338 16.040 1.00 69.50 105 GLN A O 1
ATOM 846 N N . ASN A 1 106 ? -6.955 12.902 17.558 1.00 65.88 106 ASN A N 1
ATOM 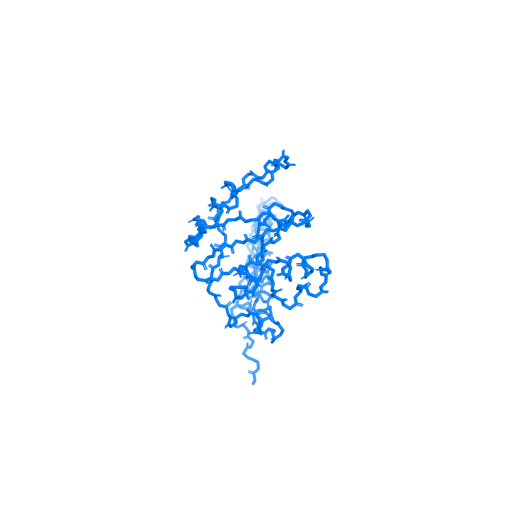847 C CA . ASN A 1 106 ? -8.032 12.348 16.739 1.00 65.88 106 ASN A CA 1
ATOM 848 C C . ASN A 1 106 ? -9.418 12.917 17.106 1.00 65.88 106 ASN A C 1
ATOM 850 O O . ASN A 1 106 ? -10.427 12.265 16.847 1.00 65.88 106 ASN A O 1
ATOM 854 N N . ASP A 1 107 ? -9.465 14.097 17.737 1.00 62.78 107 ASP A N 1
ATOM 855 C CA . ASP A 1 107 ? -10.692 14.783 18.186 1.00 62.78 107 ASP A CA 1
ATOM 856 C C . ASP A 1 107 ? -11.542 13.954 19.173 1.00 62.78 107 ASP A C 1
ATOM 858 O O . ASP A 1 107 ? -12.770 14.038 19.242 1.00 62.78 107 ASP A O 1
ATOM 862 N N . ARG A 1 108 ? -10.875 13.094 19.955 1.00 69.75 108 ARG A N 1
ATOM 863 C CA . ARG A 1 108 ? -11.491 12.283 21.010 1.00 69.75 108 ARG A CA 1
ATOM 864 C C . ARG A 1 108 ? -10.924 12.711 22.354 1.00 69.75 108 ARG A C 1
ATOM 866 O O . ARG A 1 108 ? -9.795 12.372 22.703 1.00 69.75 108 ARG A O 1
ATOM 873 N N . GLU A 1 109 ? -11.713 13.450 23.128 1.00 68.56 109 GLU A N 1
ATOM 874 C CA . GLU A 1 109 ? -11.330 13.819 24.490 1.00 68.56 109 GLU A CA 1
ATOM 875 C C . GLU A 1 109 ? -11.440 12.612 25.422 1.00 68.56 109 GLU A C 1
ATOM 877 O O . GLU A 1 109 ? -12.530 12.163 25.794 1.00 68.56 109 GLU A O 1
ATOM 882 N N . VAL A 1 110 ? -10.281 12.080 25.799 1.00 75.94 110 VAL A N 1
ATOM 883 C CA . VAL A 1 110 ? -10.175 11.065 26.839 1.00 75.94 110 VAL A CA 1
ATOM 884 C C . VAL A 1 110 ? -10.095 11.775 28.185 1.00 75.94 110 VAL A C 1
ATOM 886 O O . VAL A 1 110 ? -9.194 12.568 28.443 1.00 75.94 110 VAL A O 1
ATOM 889 N N . THR A 1 111 ? -11.081 11.507 29.034 1.00 74.69 111 THR A N 1
ATOM 890 C CA . THR A 1 111 ? -11.237 12.166 30.343 1.00 74.69 111 THR A CA 1
ATOM 891 C C . THR A 1 111 ? -10.606 11.373 31.479 1.00 74.69 111 THR A C 1
ATOM 893 O O . THR A 1 111 ? -10.284 11.938 32.518 1.00 74.69 111 THR A O 1
ATOM 896 N N . ASP A 1 112 ? -10.426 10.070 31.279 1.00 76.38 112 ASP A N 1
ATOM 897 C CA . ASP A 1 112 ? -9.854 9.147 32.251 1.00 76.38 112 ASP A CA 1
ATOM 898 C C . ASP A 1 112 ? -9.204 7.979 31.497 1.00 76.38 112 ASP A C 1
ATOM 900 O O . ASP A 1 112 ? -9.722 7.544 30.465 1.00 76.38 112 ASP A O 1
ATOM 904 N N . VAL A 1 113 ? -8.074 7.477 31.989 1.00 77.81 113 VAL A N 1
ATOM 905 C CA . VAL A 1 113 ? -7.424 6.259 31.483 1.00 77.81 113 VAL A CA 1
ATOM 906 C C . VAL A 1 113 ? -6.981 5.445 32.681 1.00 77.81 113 VAL A C 1
ATOM 908 O O . VAL A 1 113 ? -6.156 5.885 33.476 1.00 77.81 113 VAL A O 1
ATOM 911 N N . GLN A 1 114 ? -7.510 4.235 32.776 1.00 77.44 114 GLN A N 1
ATOM 912 C CA . GLN A 1 114 ? -7.198 3.294 33.834 1.00 77.44 114 GLN A CA 1
ATOM 913 C C . GLN A 1 114 ? -6.430 2.112 33.253 1.00 77.44 114 GLN A C 1
ATOM 915 O O . GLN A 1 114 ? -6.816 1.536 32.231 1.00 77.44 114 GLN A O 1
ATOM 920 N N . ALA A 1 115 ? -5.331 1.755 33.910 1.00 78.81 115 ALA A N 1
ATOM 921 C CA . ALA A 1 115 ? -4.614 0.529 33.604 1.00 78.81 115 ALA A CA 1
ATOM 922 C C . ALA A 1 115 ? -5.476 -0.674 33.994 1.00 78.81 115 ALA A C 1
ATOM 924 O O . ALA A 1 115 ? -6.149 -0.662 35.027 1.00 78.81 115 ALA A O 1
ATOM 925 N N . THR A 1 116 ? -5.451 -1.711 33.164 1.00 80.44 116 THR A N 1
ATOM 926 C CA . THR A 1 116 ? -6.107 -2.978 33.485 1.00 80.44 116 THR A CA 1
ATOM 927 C C . THR A 1 116 ? -5.080 -3.998 33.986 1.00 80.44 116 THR A C 1
ATOM 929 O O . THR A 1 116 ? -3.880 -3.778 33.817 1.00 80.44 116 THR A O 1
ATOM 932 N N . PRO A 1 117 ? -5.511 -5.118 34.597 1.00 75.25 117 PRO A N 1
ATOM 933 C CA . PRO A 1 117 ? -4.599 -6.195 34.987 1.00 75.25 117 PRO A CA 1
ATOM 934 C C . PRO A 1 117 ? -3.834 -6.816 33.815 1.00 75.25 117 PRO A C 1
ATOM 936 O O . PRO A 1 117 ? -2.797 -7.439 34.026 1.00 75.25 117 PRO A O 1
ATOM 939 N N . GLU A 1 118 ? -4.338 -6.665 32.587 1.00 76.25 118 GLU A N 1
ATOM 940 C CA . GLU A 1 118 ? -3.672 -7.206 31.415 1.00 76.25 118 GLU A CA 1
ATOM 941 C C . GLU A 1 118 ? -2.643 -6.224 30.841 1.00 76.25 118 GLU A C 1
ATOM 943 O O . GLU A 1 118 ? -2.964 -5.050 30.611 1.00 76.25 118 GLU A O 1
ATOM 948 N N . PRO A 1 119 ? -1.419 -6.703 30.550 1.00 68.00 119 PRO A N 1
ATOM 949 C CA . PRO A 1 119 ? -0.422 -5.888 29.881 1.00 68.00 119 PRO A CA 1
ATOM 950 C C . PRO A 1 119 ? -0.952 -5.487 28.499 1.00 68.00 119 PRO A C 1
ATOM 952 O O . PRO A 1 119 ? -1.583 -6.280 27.799 1.00 68.00 119 PRO A O 1
ATOM 955 N N . ASP A 1 120 ? -0.715 -4.234 28.120 1.00 76.50 120 ASP A N 1
ATOM 956 C CA . ASP A 1 120 ? -1.162 -3.622 26.862 1.00 76.50 120 ASP A CA 1
ATOM 957 C C . ASP A 1 120 ? -2.672 -3.349 26.742 1.00 76.50 120 ASP A C 1
ATOM 959 O O . ASP A 1 120 ? -3.137 -3.012 25.648 1.00 76.50 120 ASP A O 1
ATOM 963 N N . LEU A 1 121 ? -3.451 -3.470 27.823 1.00 80.94 121 LEU A N 1
ATOM 964 C CA . LEU A 1 121 ? -4.882 -3.153 27.845 1.00 80.94 121 LEU A CA 1
ATOM 965 C C . LEU A 1 121 ? -5.198 -2.024 28.830 1.00 80.94 121 LEU A C 1
ATOM 967 O O . LEU A 1 121 ? -4.831 -2.055 30.006 1.00 80.94 121 LEU A O 1
ATOM 971 N N . PHE A 1 122 ? -5.941 -1.037 28.338 1.00 84.88 122 PHE A N 1
ATOM 972 C CA . PHE A 1 122 ? -6.310 0.169 29.069 1.00 84.88 122 PHE A CA 1
ATOM 973 C C . PHE A 1 122 ? -7.802 0.443 28.915 1.00 84.88 122 PHE A C 1
ATOM 975 O O . PHE A 1 122 ? -8.376 0.259 27.841 1.00 84.88 122 PHE A O 1
ATOM 982 N N . LEU A 1 123 ? -8.436 0.917 29.980 1.00 83.81 123 LEU A N 1
ATOM 983 C CA . LEU A 1 123 ? -9.800 1.426 29.954 1.00 83.81 123 LEU A CA 1
ATOM 984 C C . LEU A 1 123 ? -9.749 2.934 29.806 1.00 83.81 123 LEU A C 1
ATOM 986 O O . LEU A 1 123 ? -9.275 3.625 30.699 1.00 83.81 123 LEU A O 1
ATOM 990 N N . ILE A 1 124 ? -10.247 3.446 28.689 1.00 85.62 124 ILE A N 1
ATOM 991 C CA . ILE A 1 124 ? -10.349 4.884 28.460 1.00 85.62 124 ILE A CA 1
ATOM 992 C C . ILE A 1 124 ? -11.795 5.325 28.656 1.00 85.62 124 ILE A C 1
ATOM 994 O O . ILE A 1 124 ? -12.720 4.667 28.177 1.00 85.62 124 ILE A O 1
ATOM 998 N N . LYS A 1 125 ? -12.008 6.451 29.330 1.00 81.69 125 LYS A N 1
ATOM 999 C CA . LYS A 1 125 ? -13.306 7.115 29.381 1.00 81.69 125 LYS A CA 1
ATOM 1000 C C . LYS A 1 125 ? -13.368 8.173 28.302 1.00 81.69 125 LYS A C 1
ATOM 1002 O O . LYS A 1 125 ? -12.622 9.153 28.326 1.00 81.69 125 LYS A O 1
ATOM 1007 N N . TRP A 1 126 ? -14.305 7.994 27.387 1.00 78.31 126 TRP A N 1
ATOM 1008 C CA . TRP A 1 126 ? -14.579 8.950 26.331 1.00 78.31 126 TRP A CA 1
ATOM 1009 C C . TRP A 1 126 ? -16.054 9.342 26.405 1.00 78.31 126 TRP A C 1
ATOM 1011 O O . TRP A 1 126 ? -16.947 8.508 26.239 1.00 78.31 126 TRP A O 1
ATOM 1021 N N . GLY A 1 127 ? -16.312 10.614 26.723 1.00 77.00 127 GLY A N 1
ATOM 1022 C CA . GLY A 1 127 ? -17.660 11.097 27.019 1.00 77.00 127 GLY A CA 1
ATOM 1023 C C . GLY A 1 127 ? -18.250 10.419 28.262 1.00 77.00 127 GLY A C 1
ATOM 1024 O O . GLY A 1 127 ? -17.687 10.496 29.354 1.00 77.00 127 GLY A O 1
ATOM 1025 N N . SER A 1 128 ? -19.397 9.755 28.102 1.00 76.69 128 SER A N 1
ATOM 1026 C CA . SER A 1 128 ? -20.128 9.080 29.185 1.00 76.69 128 SER A CA 1
ATOM 1027 C C . SER A 1 128 ? -19.859 7.575 29.296 1.00 76.69 128 SER A C 1
ATOM 1029 O O . SER A 1 128 ? -20.470 6.923 30.142 1.00 76.69 128 SER A O 1
ATOM 1031 N N . SER A 1 129 ? -18.976 7.009 28.465 1.00 78.56 129 SER A N 1
ATOM 1032 C CA . SER A 1 129 ? -18.750 5.560 28.417 1.00 78.56 129 SER A CA 1
ATOM 1033 C C . SER A 1 129 ? -17.275 5.189 28.500 1.00 78.56 129 SER A C 1
ATOM 1035 O O . SER A 1 129 ? -16.400 5.913 28.017 1.00 78.56 129 SER A O 1
ATOM 1037 N N . TYR A 1 130 ? -17.010 4.023 29.083 1.00 81.31 130 TYR A N 1
ATOM 1038 C CA . TYR A 1 130 ? -15.689 3.412 29.083 1.00 81.31 130 TYR A CA 1
ATOM 1039 C C . TYR A 1 130 ? -15.515 2.527 27.848 1.00 81.31 130 TYR A C 1
ATOM 1041 O O . TYR A 1 130 ? -16.406 1.776 27.458 1.00 81.31 130 TYR A O 1
ATOM 1049 N N . ARG A 1 131 ? -14.344 2.599 27.220 1.00 83.69 131 ARG A N 1
ATOM 1050 C CA . ARG A 1 131 ? -13.955 1.730 26.108 1.00 83.69 131 ARG A CA 1
ATOM 1051 C C . ARG A 1 131 ? -12.631 1.057 26.431 1.00 83.69 131 ARG A C 1
ATOM 1053 O O . ARG A 1 131 ? -11.731 1.671 26.995 1.00 83.69 131 ARG A O 1
ATOM 1060 N N . LEU A 1 132 ? -12.515 -0.210 26.052 1.00 84.00 132 LEU A N 1
ATOM 1061 C CA . LEU A 1 132 ? -11.273 -0.959 26.182 1.00 84.00 132 LEU A CA 1
ATOM 1062 C C . LEU A 1 132 ? -10.371 -0.628 24.995 1.00 84.00 132 LEU A C 1
ATOM 1064 O O . LEU A 1 132 ? -10.831 -0.622 23.855 1.00 84.00 132 LEU A O 1
ATOM 1068 N N . VAL A 1 133 ? -9.097 -0.369 25.243 1.00 83.50 133 VAL A N 1
ATOM 1069 C CA . VAL A 1 133 ? -8.091 -0.062 24.229 1.00 83.50 133 VAL A CA 1
ATOM 1070 C C . VAL A 1 133 ? -6.920 -0.999 24.420 1.00 83.50 133 VAL A C 1
ATOM 1072 O O . VAL A 1 133 ? -6.387 -1.115 25.517 1.00 83.50 133 VAL A O 1
ATOM 1075 N N . SER A 1 134 ? -6.516 -1.662 23.342 1.00 82.38 134 SER A N 1
ATOM 1076 C CA . SER A 1 134 ? -5.309 -2.473 23.311 1.00 82.38 134 SER A CA 1
ATOM 1077 C C . SER A 1 134 ? -4.218 -1.732 22.564 1.00 82.38 134 SER A C 1
ATOM 1079 O O . SER A 1 134 ? -4.448 -1.238 21.462 1.00 82.38 134 SER A O 1
ATOM 1081 N N . VAL A 1 135 ? -3.027 -1.682 23.141 1.00 75.69 135 VAL A N 1
ATOM 1082 C CA . VAL A 1 135 ? -1.863 -1.043 22.537 1.00 75.69 135 VAL A CA 1
ATOM 1083 C C . VAL A 1 135 ? -0.937 -2.124 22.002 1.00 75.69 135 VAL A C 1
ATOM 1085 O O . VAL A 1 135 ? 0.030 -2.523 22.637 1.00 75.69 135 VAL A O 1
ATOM 1088 N N . LYS A 1 136 ? -1.245 -2.639 20.810 1.00 70.75 136 LYS A N 1
ATOM 1089 C CA . LYS A 1 136 ? -0.400 -3.644 20.150 1.00 70.75 136 LYS A CA 1
ATOM 1090 C C . LYS A 1 136 ? 0.419 -2.979 19.060 1.00 70.75 136 LYS A C 1
ATOM 1092 O O . LYS A 1 136 ? -0.133 -2.278 18.219 1.00 70.75 136 LYS A O 1
ATOM 1097 N N . ARG A 1 137 ? 1.733 -3.238 19.055 1.00 66.12 137 ARG A N 1
ATOM 1098 C CA . ARG A 1 137 ? 2.684 -2.707 18.055 1.00 66.12 137 ARG A CA 1
ATOM 1099 C C . ARG A 1 137 ? 2.690 -1.176 17.968 1.00 66.12 137 ARG A C 1
ATOM 1101 O O . ARG A 1 137 ? 2.825 -0.610 16.891 1.00 66.12 137 ARG A O 1
ATOM 1108 N N . GLY A 1 138 ? 2.492 -0.518 19.106 1.00 65.81 138 GLY A N 1
ATOM 1109 C CA . GLY A 1 138 ? 2.562 0.935 19.188 1.00 65.81 138 GLY A CA 1
ATOM 1110 C C . GLY A 1 138 ? 1.370 1.694 18.601 1.00 65.81 138 GLY A C 1
ATOM 1111 O O . GLY A 1 138 ? 1.488 2.882 18.318 1.00 65.81 138 GLY A O 1
ATOM 1112 N N . ILE A 1 139 ? 0.225 1.036 18.412 1.00 72.06 139 ILE A N 1
ATOM 1113 C CA . ILE A 1 139 ? -1.002 1.703 17.974 1.00 72.06 139 ILE A CA 1
ATOM 1114 C C . ILE A 1 139 ? -2.117 1.355 18.970 1.00 72.06 139 ILE A C 1
ATOM 1116 O O . ILE A 1 139 ? -2.444 0.172 19.112 1.00 72.06 139 ILE A O 1
ATOM 1120 N N . PRO A 1 140 ? -2.699 2.341 19.679 1.00 79.19 140 PRO A N 1
ATOM 1121 C CA . PRO A 1 140 ? -3.862 2.111 20.524 1.00 79.19 140 PRO A CA 1
ATOM 1122 C C . PRO A 1 140 ? -5.094 1.843 19.650 1.00 79.19 140 PRO A C 1
ATOM 1124 O O . PRO A 1 140 ? -5.505 2.670 18.840 1.00 79.19 140 PRO A O 1
ATOM 1127 N N . VAL A 1 141 ? -5.703 0.673 19.825 1.00 80.12 141 VAL A N 1
ATOM 1128 C CA . VAL A 1 141 ? -6.885 0.230 19.079 1.00 80.12 141 VAL A CA 1
ATOM 1129 C C . VAL A 1 141 ? -8.016 -0.070 20.050 1.00 80.12 141 VAL A C 1
ATOM 1131 O O . VAL A 1 141 ? -7.846 -0.850 20.986 1.00 80.12 141 VAL A O 1
ATOM 1134 N N . VAL A 1 142 ? -9.196 0.503 19.807 1.00 81.62 142 VAL A N 1
ATOM 1135 C CA . VAL A 1 142 ? -10.396 0.197 20.597 1.00 81.62 142 VAL A CA 1
ATOM 1136 C C . VAL A 1 142 ? -10.790 -1.265 20.383 1.00 81.62 142 VAL A C 1
ATOM 1138 O O . VAL A 1 142 ? -11.035 -1.713 19.262 1.00 81.62 142 VAL A O 1
ATOM 1141 N N . VAL A 1 143 ? -10.860 -2.019 21.474 1.00 79.25 143 VAL A N 1
ATOM 1142 C CA . VAL A 1 143 ? -11.266 -3.420 21.487 1.00 79.25 143 VAL A CA 1
ATOM 1143 C C . VAL A 1 143 ? -12.791 -3.493 21.613 1.00 79.25 143 VAL A C 1
ATOM 1145 O O . VAL A 1 143 ? -13.353 -2.946 22.564 1.00 79.25 143 VAL A O 1
ATOM 1148 N N . PRO A 1 144 ? -13.485 -4.184 20.689 1.00 76.56 144 PRO A N 1
ATOM 1149 C CA . PRO A 1 144 ? -14.921 -4.417 20.799 1.00 76.56 144 PRO A CA 1
ATOM 1150 C C . PRO A 1 144 ? -15.270 -5.188 22.077 1.00 76.56 144 PRO A C 1
ATOM 1152 O O . PRO A 1 144 ? -14.568 -6.141 22.434 1.00 76.56 144 PRO A O 1
ATOM 1155 N N . LYS A 1 145 ? -16.375 -4.824 22.739 1.00 72.56 145 LYS A N 1
ATOM 1156 C C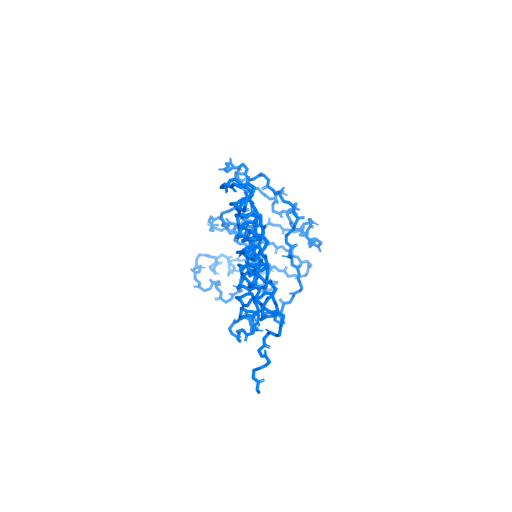A . LYS A 1 145 ? -16.807 -5.442 24.007 1.00 72.56 145 LYS A CA 1
ATOM 1157 C C . LYS A 1 145 ? -17.015 -6.949 23.894 1.00 72.56 145 LYS A C 1
ATOM 1159 O O . LYS A 1 145 ? -16.811 -7.677 24.854 1.00 72.56 145 LYS A O 1
ATOM 1164 N N . GLU A 1 146 ? -17.372 -7.446 22.718 1.00 74.88 146 GLU A N 1
ATOM 1165 C CA . GLU A 1 146 ? -17.604 -8.869 22.465 1.00 74.88 146 GLU A CA 1
ATOM 1166 C C . GLU A 1 146 ? -16.317 -9.689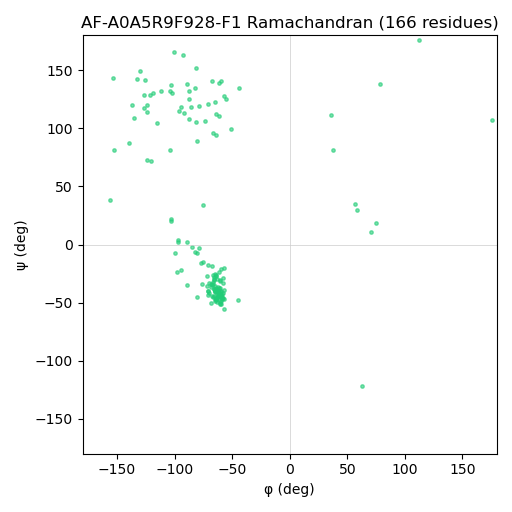 22.657 1.00 74.88 146 GLU A C 1
ATOM 1168 O O . GLU A 1 146 ? -16.358 -10.866 23.025 1.00 74.88 146 GLU A O 1
ATOM 1173 N N . LYS A 1 147 ? -15.153 -9.055 22.460 1.00 73.88 147 LYS A N 1
ATOM 1174 C CA . LYS A 1 147 ? -13.840 -9.667 22.690 1.00 73.88 147 LYS A CA 1
ATOM 1175 C C . LYS A 1 147 ? -13.423 -9.662 24.163 1.00 73.88 147 LYS A C 1
ATOM 1177 O O . LYS A 1 147 ? -12.448 -10.333 24.477 1.00 73.88 147 LYS A O 1
ATOM 1182 N N . LEU A 1 148 ? -14.170 -9.005 25.057 1.00 73.94 148 LEU A N 1
ATOM 1183 C CA . LEU A 1 148 ? -13.933 -9.027 26.507 1.00 73.94 148 LEU A CA 1
ATOM 1184 C C . LEU A 1 148 ? -13.973 -10.455 27.071 1.00 73.94 148 LEU A C 1
ATOM 1186 O O . LEU A 1 148 ? -13.203 -10.801 27.956 1.00 73.94 148 LEU A O 1
ATOM 1190 N N . SER A 1 149 ? -14.814 -11.316 26.494 1.00 74.44 149 SER A N 1
ATOM 1191 C CA . SER A 1 149 ? -14.918 -12.739 26.851 1.00 74.44 149 SER A CA 1
ATOM 1192 C C . SER A 1 149 ? -13.602 -13.520 26.720 1.00 74.44 149 SER A C 1
ATOM 1194 O O . SER A 1 149 ? -13.451 -14.574 27.334 1.00 74.44 149 SER A O 1
ATOM 1196 N N . LYS A 1 150 ? -12.637 -13.009 25.944 1.00 78.12 150 LYS A N 1
ATOM 1197 C CA . LYS A 1 150 ? -11.304 -13.607 25.774 1.00 78.12 150 LYS A CA 1
ATOM 1198 C C . LYS A 1 150 ? -10.329 -13.257 26.903 1.00 78.12 150 LYS A C 1
ATOM 1200 O O . LYS A 1 150 ? -9.233 -13.803 26.924 1.00 78.12 150 LYS A O 1
ATOM 1205 N N . HIS A 1 151 ? -10.744 -12.380 27.812 1.00 78.88 151 HIS A N 1
ATOM 1206 C CA . HIS A 1 151 ? -9.931 -11.750 28.845 1.00 78.88 151 HIS A CA 1
ATOM 1207 C C . HIS A 1 151 ? -10.560 -12.021 30.225 1.00 78.88 151 HIS A C 1
ATOM 1209 O O . HIS A 1 151 ? -11.204 -11.145 30.807 1.00 78.88 151 HIS A O 1
ATOM 1215 N N . PRO A 1 152 ? -10.470 -13.263 30.746 1.00 78.62 152 PRO A N 1
ATOM 1216 C CA . PRO A 1 152 ? -11.197 -13.674 31.951 1.00 78.62 152 PRO A CA 1
ATOM 1217 C C . PRO A 1 152 ? -10.781 -12.891 33.203 1.00 78.62 152 PRO A C 1
ATOM 1219 O O . PRO A 1 152 ? -11.604 -12.683 34.094 1.00 78.62 152 PRO A O 1
ATOM 1222 N N . GLU A 1 153 ? -9.532 -12.430 33.270 1.00 80.44 153 GLU A N 1
ATOM 1223 C CA . GLU A 1 153 ? -9.036 -11.600 34.372 1.00 80.44 153 GLU A CA 1
ATOM 1224 C C . GLU A 1 153 ? -9.631 -10.192 34.331 1.00 80.44 153 GLU A C 1
ATOM 1226 O O . GLU A 1 153 ? -10.062 -9.674 35.359 1.00 80.44 153 GLU A O 1
ATOM 1231 N N . LEU A 1 154 ? -9.768 -9.616 33.135 1.00 81.25 154 LEU A N 1
ATOM 1232 C CA . LEU A 1 154 ? -10.426 -8.330 32.938 1.00 81.25 154 LEU A CA 1
ATOM 1233 C C . LEU A 1 154 ? -11.922 -8.391 33.275 1.00 81.25 154 LEU A C 1
ATOM 1235 O O . LEU A 1 154 ? -12.457 -7.464 33.877 1.00 81.25 154 LEU A O 1
ATOM 1239 N N . VAL A 1 155 ? -12.600 -9.493 32.934 1.00 80.31 155 VAL A N 1
ATOM 1240 C CA . VAL A 1 155 ? -14.012 -9.709 33.299 1.00 80.31 155 VAL A CA 1
ATOM 1241 C C . VAL A 1 155 ? -14.186 -9.756 34.818 1.00 80.31 155 VAL A C 1
ATOM 1243 O O . VAL A 1 155 ? -15.116 -9.145 35.341 1.00 80.31 155 VAL A O 1
ATOM 1246 N N . ARG A 1 156 ? -13.289 -10.447 35.534 1.00 81.31 156 ARG A N 1
ATOM 1247 C CA . ARG A 1 156 ? -13.303 -10.482 37.006 1.00 81.31 156 ARG A CA 1
ATOM 1248 C C . ARG A 1 156 ? -13.043 -9.102 37.597 1.00 81.31 156 ARG A C 1
ATOM 1250 O O . ARG A 1 156 ? -13.816 -8.642 38.424 1.00 81.31 156 ARG A O 1
ATOM 1257 N N . TRP A 1 157 ? -12.032 -8.406 37.094 1.00 82.38 157 TRP A N 1
ATOM 1258 C CA . TRP A 1 157 ? -11.701 -7.061 37.547 1.00 82.38 157 TRP A CA 1
ATOM 1259 C C . TRP A 1 157 ? -12.841 -6.055 37.310 1.00 82.38 157 TRP A C 1
ATOM 1261 O O . TRP A 1 157 ? -13.106 -5.213 38.164 1.00 82.38 157 TRP A O 1
ATOM 1271 N N . LEU A 1 158 ? -13.570 -6.160 36.193 1.00 82.50 158 LEU A N 1
ATOM 1272 C CA . LEU A 1 158 ? -14.767 -5.348 35.940 1.00 82.50 158 LEU A CA 1
ATOM 1273 C C . LEU A 1 158 ? -15.922 -5.697 36.888 1.00 82.50 158 LEU A C 1
ATOM 1275 O O . LEU A 1 158 ? -16.661 -4.800 37.288 1.00 82.50 158 LEU A O 1
ATOM 1279 N N . ALA A 1 159 ? -16.068 -6.968 37.273 1.00 80.94 159 ALA A N 1
ATOM 1280 C CA . ALA A 1 159 ? -17.047 -7.377 38.280 1.00 80.94 159 ALA A CA 1
ATOM 1281 C C . ALA A 1 159 ? -16.724 -6.784 39.664 1.00 80.94 159 ALA A C 1
ATOM 1283 O O . ALA A 1 159 ? -17.639 -6.373 40.378 1.00 80.94 159 ALA A O 1
ATOM 1284 N N . ASP A 1 160 ? -15.437 -6.665 39.994 1.00 80.12 160 ASP A N 1
ATOM 1285 C CA . ASP A 1 160 ? -14.958 -6.039 41.231 1.00 80.12 160 ASP A CA 1
ATOM 1286 C C . ASP A 1 160 ? -15.061 -4.497 41.201 1.00 80.12 160 ASP A C 1
ATOM 1288 O O . ASP A 1 160 ? -15.027 -3.852 42.248 1.00 80.12 160 ASP A O 1
ATOM 1292 N N . ASN A 1 161 ? -15.250 -3.894 40.017 1.00 78.19 161 ASN A N 1
ATOM 1293 C CA . ASN A 1 161 ? -15.385 -2.446 39.809 1.00 78.19 161 ASN A CA 1
ATOM 1294 C C . ASN A 1 161 ? -16.738 -2.084 39.151 1.00 78.19 161 ASN A C 1
ATOM 1296 O O . ASN A 1 161 ? -16.793 -1.665 37.985 1.00 78.19 161 ASN A O 1
ATOM 1300 N N . PRO A 1 162 ? -17.859 -2.194 39.892 1.00 72.38 162 PRO A N 1
ATOM 1301 C CA . PRO A 1 162 ? -19.208 -2.079 39.332 1.00 72.38 162 PRO A CA 1
ATOM 1302 C C . PRO A 1 162 ? -19.532 -0.694 38.754 1.00 72.38 162 PRO A C 1
ATOM 1304 O O . PRO A 1 162 ? -20.357 -0.591 37.846 1.00 72.38 162 PRO A O 1
ATOM 1307 N N . GLU A 1 163 ? -18.886 0.371 39.236 1.00 73.94 163 GLU A N 1
ATOM 1308 C CA . GLU A 1 163 ? -19.068 1.733 38.709 1.00 73.94 163 GLU A CA 1
ATOM 1309 C C . GLU A 1 163 ? -18.551 1.881 37.272 1.00 73.94 163 GLU A C 1
ATOM 1311 O O . GLU A 1 163 ? -19.150 2.591 36.460 1.00 73.94 163 GLU A O 1
ATOM 1316 N N . ILE A 1 164 ? -17.482 1.153 36.936 1.00 73.75 164 ILE A N 1
ATOM 1317 C CA . ILE A 1 164 ? -16.895 1.117 35.594 1.00 73.75 164 ILE A CA 1
ATOM 1318 C C . ILE A 1 164 ? -17.709 0.174 34.715 1.00 73.75 164 ILE A C 1
ATOM 1320 O O . ILE A 1 164 ? -18.083 0.540 33.607 1.00 73.75 164 ILE A O 1
ATOM 1324 N N . SER A 1 165 ? -18.069 -1.008 35.226 1.00 70.81 165 SER A N 1
ATOM 1325 C CA . SER A 1 165 ? -18.842 -1.995 34.464 1.00 70.81 165 SER A CA 1
ATOM 1326 C C . SER A 1 165 ? -20.213 -1.485 34.008 1.00 70.81 165 SER A C 1
ATOM 1328 O O . SER A 1 165 ? -20.680 -1.910 32.956 1.00 70.81 165 SER A O 1
ATOM 1330 N N . LYS A 1 166 ? -20.873 -0.599 34.765 1.00 72.19 166 LYS A N 1
ATOM 1331 C CA . LYS A 1 166 ? -22.160 0.003 34.360 1.00 72.19 166 LYS A CA 1
ATOM 1332 C C . LYS A 1 166 ? -22.018 1.014 33.221 1.00 72.19 166 LYS A C 1
ATOM 1334 O O . LYS A 1 166 ? -22.975 1.245 32.489 1.00 72.19 166 LYS A O 1
ATOM 1339 N N . GLN A 1 167 ? -20.847 1.635 33.114 1.00 70.31 167 GLN A N 1
ATOM 1340 C CA . GLN A 1 167 ? -20.516 2.641 32.104 1.00 70.31 167 GLN A CA 1
ATOM 1341 C C . GLN A 1 167 ? -19.703 2.053 30.943 1.00 70.31 167 GLN A C 1
ATOM 1343 O O . GLN A 1 167 ? -19.452 2.768 29.973 1.00 70.31 167 GLN A O 1
ATOM 1348 N N . PHE A 1 168 ? -19.283 0.786 31.054 1.00 69.00 168 PHE A N 1
ATOM 1349 C CA . PHE A 1 168 ? -18.586 0.047 30.012 1.00 69.00 168 PHE A CA 1
ATOM 1350 C C . PHE A 1 168 ? -19.535 -0.233 28.869 1.00 69.00 168 PHE A C 1
ATOM 1352 O O . PHE A 1 168 ? -20.440 -1.099 28.957 1.00 69.00 168 PHE A O 1
#

Nearest PDB structures (foldseek):
  4i5q-assembly1_B  TM=6.797E-01  e=1.213E-01  Salmonella enterica subsp. enterica serovar T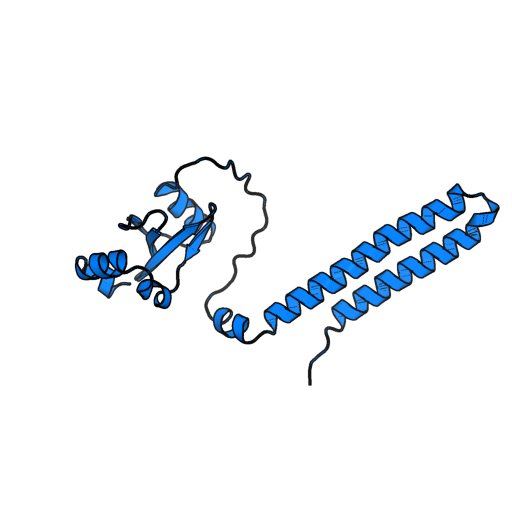yphimurium str. LT2
  4ilf-assembly1_B  TM=6.835E-01  e=1.543E-01  Salmonella enterica subsp. enterica serovar Typhimurium str. LT2
  2iyj-assembly1_B  TM=5.515E-01  e=2.214E-01  Escherichia coli
  1eej-assembly1_A  TM=5.419E-01  e=3.805E-01  Escherichia coli
  5v8w-assembly1_A  TM=3.911E-01  e=3.373E-01  Homo sapiens

Secondary structure (DSSP, 8-state):
-----HHHHHHHHHHHHHHHHHHHHHHHTGGG-HHHHHHHHHHHHHHHHHHHHHHHHHHHHHHHHT-HHHHTTTTS-------S-----S-----HHHHHHHHHHTT--EEEEEE-SSTTEEEEEETTEEEEEEEETTEEEEEPGGGGGG-HHHHHHHHH-HHHHTT-

Sequence (168 aa):
MKEKNKFSKLLYFIGFGILLCGFIIGLMQAEDGFIAFFTPVVAAAFLGVIYIALGEIIDRLNRLEQNPAVNTLSQREPDCSISSEIDIQDNTEWTFERINQYFKQNDREVTDVQATPEPDLFLIKWGSSYRLVSVKRGIPVVVPKEKLSKHPELVRWLADNPEISKQF

Radius of gyration: 25.72 Å; Cα contacts (8 Å, |Δi|>4): 170; chains: 1; bounding box: 46×28×78 Å

Foldseek 3Di:
DDPDPPPLVVLLVVLVVLLVVLQVQLVVQCVVHDCSNVVSNVVSVVSSVVSNVVSVVVNVVVVCVPDVVVVVVVVDDDDDDDDDDDPDPPDDDDDPVNVQVVCVVVVFHFPDWADAPDPQWIWTDTPQATFIWGQPSNDTDTDDPVCVVVPVRRVVVCVVVVVRVVRD

pLDDT: mean 74.63, std 17.99, range [32.03, 96.75]

Organism: NCBI:txid2574798